Protein AF-A0A661VKR9-F1 (afdb_monomer)

pLDDT: mean 90.71, std 12.77, range [50.44, 98.81]

Mean predicted aligned error: 4.83 Å

Nearest PDB structures (foldseek):
  6qe2-assembly2_B  TM=8.421E-01  e=2.411E-04  Palaeococcus ferrophilus
  6eic-assembly3_B  TM=8.723E-01  e=4.690E-04  Mycobacterium tuberculosis H37Rv
  8tav-assembly1_A  TM=6.499E-01  e=8.312E-05  Staphylococcus aureus USA300-0114
  1r1d-assembly1_B  TM=6.634E-01  e=1.554E-03  Geobacillus stearothermophilus
  1tqh-assembly1_A  TM=6.632E-01  e=5.148E-03  Geobacillus stearothermophilus

Radius of gyration: 14.89 Å; Cα contacts (8 Å, |Δi|>4): 184; chains: 1; bounding box: 28×33×42 Å

Structure (mmCIF, N/CA/C/O backbone):
data_AF-A0A661VKR9-F1
#
_entry.id   AF-A0A661VKR9-F1
#
loop_
_atom_site.group_PDB
_atom_site.id
_atom_site.type_symbol
_atom_site.label_atom_id
_atom_site.label_alt_id
_atom_site.label_comp_id
_atom_site.label_asym_id
_atom_site.label_entity_id
_atom_site.label_seq_id
_atom_site.pdbx_PDB_ins_code
_atom_site.Cartn_x
_atom_site.Cartn_y
_atom_site.Cartn_z
_atom_site.occupancy
_atom_site.B_iso_or_equiv
_atom_site.auth_seq_id
_atom_site.auth_comp_id
_atom_site.auth_asym_id
_atom_site.auth_atom_id
_atom_site.pdbx_PDB_model_num
ATOM 1 N N . LEU A 1 1 ? -6.992 -8.029 16.502 1.00 87.69 1 LEU A N 1
ATOM 2 C CA . LEU A 1 1 ? -6.224 -7.121 15.615 1.00 87.69 1 LEU A CA 1
ATOM 3 C C . LEU A 1 1 ? -7.015 -5.827 15.474 1.00 87.69 1 LEU A C 1
ATOM 5 O O . LEU A 1 1 ? -8.235 -5.915 15.478 1.00 87.69 1 LEU A O 1
ATOM 9 N N . LYS A 1 2 ? -6.351 -4.666 15.421 1.00 95.25 2 LYS A N 1
ATOM 10 C CA . LYS A 1 2 ? -7.008 -3.342 15.382 1.00 95.25 2 LYS A CA 1
ATOM 11 C C . LYS A 1 2 ? -6.912 -2.629 14.026 1.00 95.25 2 LYS A C 1
ATOM 13 O O . LYS A 1 2 ? -7.671 -1.711 13.774 1.00 95.25 2 LYS A O 1
ATOM 18 N N . GLY A 1 3 ? -6.039 -3.094 13.138 1.00 96.88 3 GLY A N 1
ATOM 19 C CA . GLY A 1 3 ? -5.926 -2.606 11.767 1.00 96.88 3 GLY A CA 1
ATOM 20 C C . GLY A 1 3 ? -4.935 -3.447 10.965 1.00 96.88 3 GLY A C 1
ATOM 21 O O . GLY A 1 3 ? -4.245 -4.300 11.533 1.00 96.88 3 GLY A O 1
ATOM 22 N N . LEU A 1 4 ? -4.887 -3.206 9.658 1.00 97.94 4 LEU A N 1
ATOM 23 C CA . LEU A 1 4 ? -3.973 -3.820 8.697 1.00 97.94 4 LEU A CA 1
ATOM 24 C C . LEU A 1 4 ? -3.293 -2.726 7.861 1.00 97.94 4 LEU A C 1
ATOM 26 O O . LEU A 1 4 ? -3.971 -1.868 7.306 1.00 97.94 4 LEU A O 1
ATOM 30 N N . ILE A 1 5 ? -1.969 -2.787 7.727 1.00 98.31 5 ILE A N 1
ATOM 31 C CA . ILE A 1 5 ? -1.220 -2.012 6.730 1.00 98.31 5 ILE A CA 1
ATOM 32 C C . ILE A 1 5 ? -0.646 -3.004 5.722 1.00 98.31 5 ILE A C 1
ATOM 34 O O . ILE A 1 5 ? -0.049 -4.005 6.125 1.00 98.31 5 ILE A O 1
ATOM 38 N N . VAL A 1 6 ? -0.824 -2.735 4.431 1.00 98.25 6 VAL A N 1
ATOM 39 C CA . VAL A 1 6 ? -0.185 -3.482 3.344 1.00 98.25 6 VAL A CA 1
ATOM 40 C C . VAL A 1 6 ? 0.679 -2.517 2.541 1.00 98.25 6 VAL A C 1
ATOM 42 O O . VAL A 1 6 ? 0.160 -1.616 1.887 1.00 98.25 6 VAL A O 1
ATOM 45 N N . GLU A 1 7 ? 1.994 -2.708 2.593 1.00 98.06 7 GLU A N 1
ATOM 46 C CA . GLU A 1 7 ? 2.956 -1.965 1.779 1.00 98.06 7 GLU A CA 1
ATOM 47 C C . GLU A 1 7 ? 3.287 -2.751 0.515 1.00 98.06 7 GLU A C 1
ATOM 49 O O . GLU A 1 7 ? 3.567 -3.949 0.601 1.00 98.06 7 GLU A O 1
ATOM 54 N N . SER A 1 8 ? 3.247 -2.075 -0.635 1.00 96.69 8 SER A N 1
ATOM 55 C CA . SER A 1 8 ? 3.662 -2.592 -1.941 1.00 96.69 8 SER A CA 1
ATOM 56 C C . SER A 1 8 ? 3.146 -4.014 -2.196 1.00 96.69 8 SER A C 1
ATOM 58 O O . SER A 1 8 ? 3.876 -4.918 -2.598 1.00 96.69 8 SER A O 1
ATOM 60 N N . GLY A 1 9 ? 1.872 -4.248 -1.870 1.00 95.38 9 GLY A N 1
ATOM 61 C CA . GLY A 1 9 ? 1.261 -5.574 -1.888 1.00 95.38 9 GLY A CA 1
ATOM 62 C C . GLY A 1 9 ? 0.829 -6.003 -3.287 1.00 95.38 9 GLY A C 1
ATOM 63 O O . GLY A 1 9 ? 0.416 -5.188 -4.105 1.00 95.38 9 GLY A O 1
ATOM 64 N N . SER A 1 10 ? 0.851 -7.312 -3.552 1.00 94.19 10 SER A N 1
ATOM 65 C CA . SER A 1 10 ? 0.268 -7.869 -4.778 1.00 94.19 10 SER A CA 1
ATOM 66 C C . SER A 1 10 ? -1.204 -8.222 -4.569 1.00 94.19 10 SER A C 1
ATOM 68 O O . SER A 1 10 ? -1.523 -8.989 -3.660 1.00 94.19 10 SER A O 1
ATOM 70 N N . ALA A 1 11 ? -2.082 -7.726 -5.440 1.00 94.06 11 ALA A N 1
ATOM 71 C CA . ALA A 1 11 ? -3.469 -8.169 -5.595 1.00 94.06 11 ALA A CA 1
ATOM 72 C C . ALA A 1 11 ? -3.553 -9.523 -6.314 1.00 94.06 11 ALA A C 1
ATOM 74 O O . ALA A 1 11 ? -4.323 -10.405 -5.919 1.00 94.06 11 ALA A O 1
ATOM 75 N N . ASN A 1 12 ? -2.727 -9.691 -7.346 1.00 90.88 12 ASN A N 1
ATOM 76 C CA . ASN A 1 12 ? -2.676 -10.839 -8.234 1.00 90.88 12 ASN A CA 1
ATOM 77 C C . ASN A 1 12 ? -1.357 -11.600 -8.037 1.00 90.88 12 ASN A C 1
ATOM 79 O O . ASN A 1 12 ? -0.456 -11.551 -8.874 1.00 90.88 12 ASN A O 1
ATOM 83 N N . ASN A 1 13 ? -1.248 -12.355 -6.940 1.00 85.75 13 ASN A N 1
ATOM 84 C CA . ASN A 1 13 ? -0.009 -13.005 -6.472 1.00 85.75 13 ASN A CA 1
ATOM 85 C C . ASN A 1 13 ? 0.610 -14.071 -7.405 1.00 85.75 13 ASN A C 1
ATOM 87 O O . ASN A 1 13 ? 1.614 -14.686 -7.055 1.00 85.75 13 ASN A O 1
ATOM 91 N N . PHE A 1 14 ? 0.058 -14.277 -8.598 1.00 79.62 14 PHE A N 1
ATOM 92 C CA . PHE A 1 14 ? 0.622 -15.132 -9.645 1.00 79.62 14 PHE A CA 1
ATOM 93 C C . PHE A 1 14 ? 0.856 -14.393 -10.974 1.00 79.62 14 PHE A C 1
ATOM 95 O O . PHE A 1 14 ? 1.313 -15.004 -11.939 1.00 79.62 14 PHE A O 1
ATOM 102 N N . ARG A 1 15 ? 0.605 -13.076 -11.044 1.00 74.12 15 ARG A N 1
ATOM 103 C CA . ARG A 1 15 ? 0.725 -12.257 -12.264 1.00 74.12 15 ARG A CA 1
ATOM 104 C C . ARG A 1 15 ? 2.072 -12.426 -12.965 1.00 74.12 15 ARG A C 1
ATOM 106 O O . ARG A 1 15 ? 2.115 -12.600 -14.180 1.00 74.12 15 ARG A O 1
ATOM 113 N N . ARG A 1 16 ? 3.169 -12.425 -12.196 1.00 74.50 16 ARG A N 1
ATOM 114 C CA . ARG A 1 16 ? 4.526 -12.662 -12.719 1.00 74.50 16 ARG A CA 1
ATOM 115 C C . ARG A 1 16 ? 4.716 -14.095 -13.217 1.00 74.50 16 ARG A C 1
ATOM 117 O O . ARG A 1 16 ? 5.317 -14.293 -14.259 1.00 74.50 16 ARG A O 1
ATOM 124 N N . LEU A 1 17 ? 4.198 -15.100 -12.513 1.00 75.19 17 LEU A N 1
ATOM 125 C CA . LEU A 1 17 ? 4.310 -16.494 -12.953 1.00 75.19 17 LEU A CA 1
ATOM 126 C C . LEU A 1 17 ? 3.569 -16.715 -14.282 1.00 75.19 17 LEU A C 1
ATOM 128 O O . LEU A 1 17 ? 4.101 -17.337 -15.200 1.00 75.19 17 LEU A O 1
ATOM 132 N N . TRP A 1 18 ? 2.366 -16.160 -14.419 1.00 70.31 18 TRP A N 1
ATOM 133 C CA . TRP A 1 18 ? 1.557 -16.313 -15.628 1.00 70.31 18 TRP A CA 1
ATOM 134 C C . TRP A 1 18 ? 2.115 -15.567 -16.837 1.00 70.31 18 TRP A C 1
ATOM 136 O O . TRP A 1 18 ? 1.973 -16.059 -17.958 1.00 70.31 18 TRP A O 1
ATOM 146 N N . SER A 1 19 ? 2.800 -14.435 -16.639 1.00 70.00 19 SER A N 1
ATOM 147 C CA . SER A 1 19 ? 3.481 -13.757 -17.748 1.00 70.00 19 SER A CA 1
ATOM 148 C C . SER A 1 19 ? 4.608 -14.611 -18.343 1.00 70.00 19 SER A C 1
ATOM 150 O O . SER A 1 19 ? 4.798 -14.587 -19.560 1.00 70.00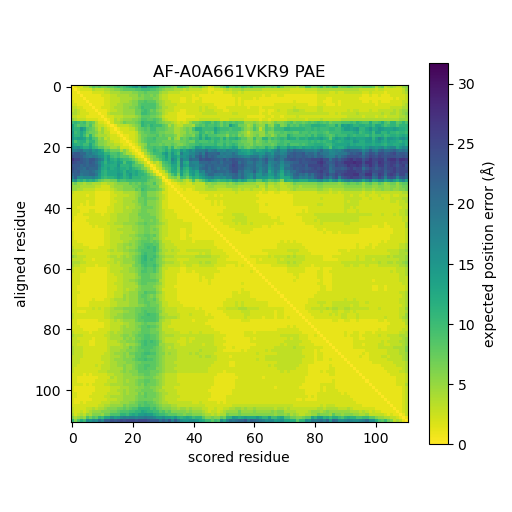 19 SER A O 1
ATOM 152 N N . TYR A 1 20 ? 5.288 -15.427 -17.527 1.00 72.31 20 TYR A N 1
ATOM 153 C CA . TYR A 1 20 ? 6.288 -16.390 -18.001 1.00 72.31 20 TYR A CA 1
ATOM 154 C C . TYR A 1 20 ? 5.668 -17.633 -18.644 1.00 72.31 20 TYR A C 1
ATOM 156 O O . TYR A 1 20 ? 6.131 -18.073 -19.695 1.00 72.31 20 TYR A O 1
ATOM 164 N N . LEU A 1 21 ? 4.623 -18.202 -18.036 1.00 72.88 21 LEU A N 1
ATOM 165 C CA . LEU A 1 21 ? 4.054 -19.479 -18.480 1.00 72.88 21 LEU A CA 1
ATOM 166 C C . LEU A 1 21 ? 3.164 -19.370 -19.728 1.00 72.88 21 LEU A C 1
ATOM 168 O O . LEU A 1 21 ? 2.884 -20.396 -20.343 1.00 72.88 21 LEU A O 1
ATOM 172 N N . LYS A 1 22 ? 2.718 -18.161 -20.108 1.00 68.56 22 LYS A N 1
ATOM 173 C CA . LYS A 1 22 ? 1.770 -17.920 -21.219 1.00 68.56 22 LYS A CA 1
ATOM 174 C C . LYS A 1 22 ? 0.627 -18.956 -21.258 1.00 68.56 22 LYS A C 1
ATOM 176 O O . LYS A 1 22 ? 0.414 -19.581 -22.302 1.00 68.56 22 LYS A O 1
ATOM 181 N N . PRO A 1 23 ? -0.085 -19.189 -20.141 1.00 63.69 23 PRO A N 1
ATOM 182 C CA . PRO A 1 23 ? -1.143 -20.185 -20.120 1.00 63.69 23 PRO A CA 1
ATOM 183 C C . PRO A 1 23 ? -2.204 -19.852 -21.176 1.00 63.69 23 PRO A C 1
ATOM 185 O O . PRO A 1 23 ? -2.510 -18.682 -21.419 1.00 63.69 23 PRO A O 1
ATOM 188 N N . ARG A 1 24 ? -2.728 -20.893 -21.835 1.00 58.91 24 ARG A N 1
ATOM 189 C CA . ARG A 1 24 ? -3.658 -20.768 -22.972 1.00 58.91 24 ARG A CA 1
ATOM 190 C C . ARG A 1 24 ? -4.976 -20.077 -22.607 1.00 58.91 24 ARG A C 1
ATOM 192 O O . ARG A 1 24 ? -5.625 -19.538 -23.496 1.00 58.91 24 ARG A O 1
ATOM 199 N N . GLU A 1 25 ? -5.325 -20.032 -21.327 1.00 55.59 25 GLU A N 1
ATOM 200 C CA . GLU A 1 25 ? -6.576 -19.475 -20.816 1.00 55.59 25 GLU A CA 1
ATOM 201 C C . GLU A 1 25 ? -6.248 -18.320 -19.862 1.00 55.59 25 GLU A C 1
ATOM 203 O O . GLU A 1 25 ? -5.917 -18.518 -18.697 1.00 55.59 25 GLU A O 1
ATOM 208 N N . ARG A 1 26 ? -6.257 -17.081 -20.375 1.00 54.75 26 ARG A N 1
ATOM 209 C CA . ARG A 1 26 ? -6.003 -15.874 -19.560 1.00 54.75 26 ARG A CA 1
ATOM 210 C C . ARG A 1 26 ? -7.150 -15.551 -18.594 1.00 54.75 26 ARG A C 1
ATOM 212 O O . ARG A 1 26 ? -6.913 -14.864 -17.605 1.00 54.75 26 ARG A O 1
ATOM 219 N N . GLU A 1 27 ? -8.369 -16.005 -18.881 1.00 52.28 27 GLU A N 1
ATOM 220 C CA . GLU A 1 27 ? -9.580 -15.615 -18.143 1.00 52.28 27 GLU A CA 1
ATOM 221 C C . GLU A 1 27 ? -9.670 -16.237 -16.742 1.00 52.28 27 GLU A C 1
ATOM 223 O O . GLU A 1 27 ? -10.033 -15.533 -15.802 1.00 52.28 27 GLU A O 1
ATOM 228 N N . GLU A 1 28 ? -9.232 -17.486 -16.543 1.00 50.44 28 GLU A N 1
ATOM 229 C CA . GLU A 1 28 ? -9.220 -18.114 -15.205 1.00 50.44 28 GLU A CA 1
ATOM 230 C C . GLU A 1 28 ? -8.261 -17.416 -14.225 1.00 50.44 28 GLU A C 1
ATOM 232 O O . GLU A 1 28 ? -8.441 -17.451 -13.007 1.00 50.44 28 GLU A O 1
ATOM 237 N N . PHE A 1 29 ? -7.263 -16.719 -14.764 1.00 53.44 29 PHE A N 1
ATOM 238 C CA . PHE A 1 29 ? -6.221 -16.031 -14.009 1.00 53.44 29 PHE A CA 1
ATOM 239 C C . PHE A 1 29 ? -6.505 -14.547 -13.761 1.00 53.44 2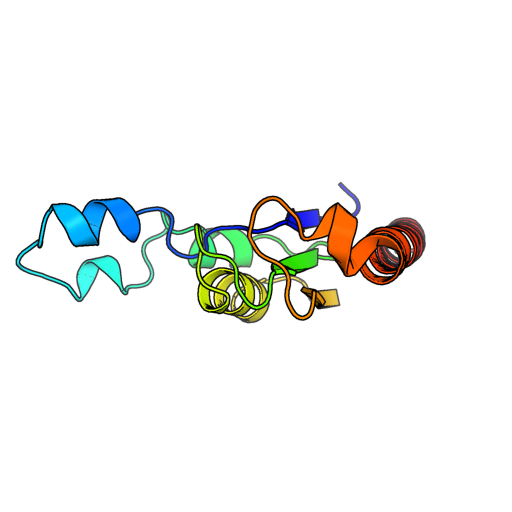9 PHE A C 1
ATOM 241 O O . PHE A 1 29 ? -5.884 -13.931 -12.896 1.00 53.44 29 PHE A O 1
ATOM 248 N N . LEU A 1 30 ? -7.485 -13.985 -14.469 1.00 56.19 30 LEU A N 1
ATOM 249 C CA . LEU A 1 30 ? -8.040 -12.655 -14.211 1.00 56.19 30 LEU A CA 1
ATOM 250 C C . LEU A 1 30 ? -9.281 -12.703 -13.301 1.00 56.19 30 LEU A C 1
ATOM 252 O O . LEU A 1 30 ? -9.753 -11.652 -12.865 1.00 56.19 30 LEU A O 1
ATOM 256 N N . GLY A 1 31 ? -9.775 -13.906 -12.996 1.00 67.50 31 GLY A N 1
ATOM 257 C CA . GLY A 1 31 ? -11.020 -14.149 -12.274 1.00 67.50 31 GLY A CA 1
ATOM 258 C C . GLY A 1 31 ? -10.987 -13.931 -10.757 1.00 67.50 31 GLY A C 1
ATOM 259 O O . GLY A 1 31 ? -10.053 -13.388 -10.172 1.00 67.50 31 GLY A O 1
ATOM 260 N N . GLU A 1 32 ? -12.055 -14.403 -10.119 1.00 76.81 32 GLU A N 1
ATOM 261 C CA . GLU A 1 32 ? -12.375 -14.291 -8.689 1.00 76.81 32 GLU A CA 1
ATOM 262 C C . GLU A 1 32 ? -11.820 -15.462 -7.855 1.00 76.81 32 GLU A C 1
ATOM 264 O O . GLU A 1 32 ? -12.431 -15.910 -6.883 1.00 76.81 32 GLU A O 1
ATOM 269 N N . SER A 1 33 ? -10.661 -16.006 -8.244 1.00 85.06 33 SER A N 1
ATOM 270 C CA . SER A 1 33 ? -10.089 -17.163 -7.548 1.00 85.06 33 SER A CA 1
ATOM 271 C C . SER A 1 33 ? -9.794 -16.833 -6.076 1.00 85.06 33 SER A C 1
ATOM 273 O O . SER A 1 33 ? -9.092 -15.855 -5.801 1.00 85.06 33 SER A O 1
ATOM 275 N N . PRO A 1 34 ? -10.221 -17.673 -5.112 1.00 85.69 34 PRO A N 1
ATOM 276 C CA . PRO A 1 34 ? -9.978 -17.448 -3.685 1.00 85.69 34 PRO A CA 1
ATOM 277 C C . PRO A 1 34 ? -8.490 -17.493 -3.302 1.00 85.69 34 PRO A C 1
ATOM 279 O O . PRO A 1 34 ? -8.124 -17.119 -2.190 1.00 85.69 34 PRO A O 1
ATOM 282 N N . LEU A 1 35 ? -7.610 -17.933 -4.209 1.00 86.88 35 LEU A N 1
ATOM 283 C CA . LEU A 1 35 ? -6.163 -17.886 -4.001 1.00 86.88 35 LEU A CA 1
ATOM 284 C C . LEU A 1 35 ? -5.584 -16.476 -4.175 1.00 86.88 35 LEU A C 1
ATOM 286 O O . LEU A 1 35 ? -4.497 -16.207 -3.654 1.00 86.88 35 LEU A O 1
ATOM 290 N N . LEU A 1 36 ? -6.292 -15.590 -4.883 1.00 91.62 36 LEU A N 1
ATOM 291 C CA . LEU A 1 36 ? -5.853 -14.225 -5.149 1.00 91.62 36 LEU A CA 1
ATOM 292 C C . LEU A 1 36 ? -5.994 -13.347 -3.909 1.00 91.62 36 LEU A C 1
ATOM 294 O O . LEU A 1 36 ? -7.013 -13.361 -3.214 1.00 91.62 36 LEU A O 1
ATOM 298 N N . ASN A 1 37 ? -4.980 -12.531 -3.643 1.00 95.62 37 ASN A N 1
ATOM 299 C CA . ASN A 1 37 ? -4.998 -11.587 -2.529 1.00 95.62 37 ASN A CA 1
ATOM 300 C C . ASN A 1 37 ? -6.150 -10.579 -2.640 1.00 95.62 37 ASN A C 1
ATOM 302 O O . ASN A 1 37 ? -6.781 -10.304 -1.621 1.00 95.62 37 ASN A O 1
ATOM 306 N N . LYS A 1 38 ? -6.501 -10.120 -3.852 1.00 95.19 38 LYS A N 1
ATOM 307 C CA . LYS A 1 38 ? -7.676 -9.254 -4.072 1.00 95.19 38 LYS A CA 1
ATOM 308 C C . LYS A 1 38 ? -9.000 -9.899 -3.651 1.00 95.19 38 LYS A C 1
ATOM 310 O O . LYS A 1 38 ? -9.921 -9.199 -3.261 1.00 95.19 38 LYS A O 1
ATOM 315 N N . VAL A 1 39 ? -9.098 -11.227 -3.671 1.00 95.94 39 VAL A N 1
ATOM 316 C CA . VAL A 1 39 ? -10.296 -11.939 -3.204 1.00 95.94 39 VAL A CA 1
ATOM 317 C C . VAL A 1 39 ? -10.236 -12.141 -1.694 1.00 95.94 39 VAL A C 1
ATOM 319 O O . VAL A 1 39 ? -11.202 -11.852 -0.994 1.00 95.94 39 VAL A O 1
ATOM 322 N N . LYS A 1 40 ? -9.081 -12.562 -1.165 1.00 96.31 40 LYS A N 1
ATOM 323 C CA . LYS A 1 40 ? -8.888 -12.784 0.279 1.00 96.31 40 LYS A CA 1
ATOM 324 C C . LYS A 1 40 ? -9.084 -11.513 1.106 1.00 96.31 40 LYS A C 1
ATOM 326 O O . LYS A 1 40 ? -9.673 -11.579 2.183 1.00 96.31 40 LYS A O 1
ATOM 331 N N . ILE A 1 41 ? -8.624 -10.361 0.613 1.00 97.81 41 ILE A N 1
ATOM 332 C CA . ILE A 1 41 ? -8.707 -9.091 1.349 1.00 97.81 41 ILE A CA 1
ATOM 333 C C . ILE A 1 41 ? -10.155 -8.618 1.571 1.00 97.81 41 ILE A C 1
ATOM 335 O O . ILE A 1 41 ? -10.413 -7.882 2.518 1.00 97.81 41 ILE A O 1
ATOM 339 N N . ARG A 1 42 ? -11.130 -9.112 0.793 1.00 97.69 42 ARG A N 1
ATOM 340 C CA . ARG A 1 42 ? -12.566 -8.843 1.010 1.00 97.69 42 ARG A CA 1
ATOM 341 C C . ARG A 1 42 ? -13.077 -9.345 2.356 1.00 97.69 42 ARG A C 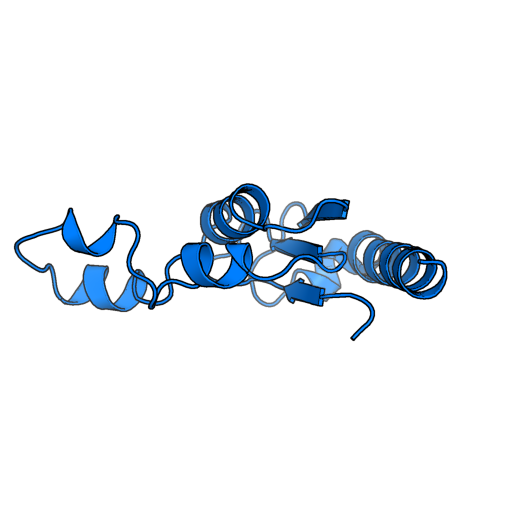1
ATOM 343 O O . ARG A 1 42 ? -14.035 -8.802 2.884 1.00 97.69 42 ARG A O 1
ATOM 350 N N . ALA A 1 43 ? -12.448 -10.377 2.921 1.00 97.75 43 ALA A N 1
ATOM 351 C CA . ALA A 1 43 ? -12.814 -10.899 4.235 1.00 97.75 43 ALA A CA 1
ATOM 352 C C . ALA A 1 43 ? -12.256 -10.049 5.395 1.00 97.75 43 ALA A C 1
ATOM 354 O O . ALA A 1 43 ? -12.626 -10.259 6.554 1.00 97.75 43 ALA A O 1
ATOM 355 N N . ILE A 1 44 ? -11.361 -9.098 5.107 1.00 97.62 44 ILE A N 1
ATOM 356 C CA . ILE A 1 44 ? -10.737 -8.234 6.106 1.00 97.62 44 ILE A CA 1
ATOM 357 C C . ILE A 1 44 ? -11.598 -6.985 6.288 1.00 97.62 44 ILE A C 1
ATOM 359 O O . ILE A 1 44 ? -11.610 -6.103 5.439 1.00 97.62 44 ILE A O 1
ATOM 363 N N . HIS A 1 45 ? -12.307 -6.921 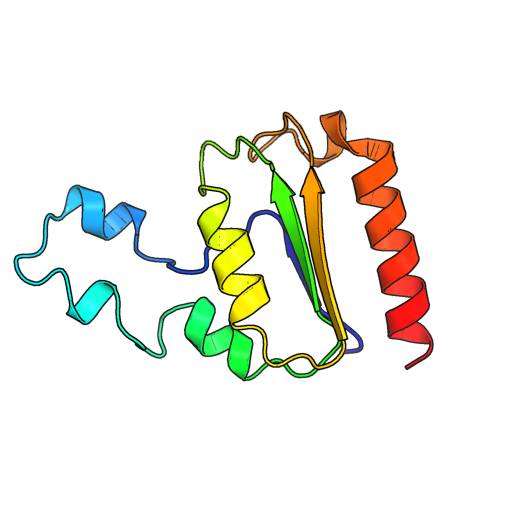7.417 1.00 97.44 45 HIS A N 1
ATOM 364 C CA . HIS A 1 45 ? -13.238 -5.831 7.735 1.00 97.44 45 HIS A CA 1
ATOM 365 C C . HIS A 1 45 ? -12.680 -4.815 8.748 1.00 97.44 45 HIS A C 1
ATOM 367 O O . HIS A 1 45 ? -13.331 -3.816 9.042 1.00 97.44 45 HIS A O 1
ATOM 373 N N . ILE A 1 46 ? -11.489 -5.067 9.303 1.00 97.06 46 ILE A N 1
ATOM 374 C CA . ILE A 1 46 ? -10.793 -4.114 10.185 1.00 97.06 46 ILE A CA 1
ATOM 375 C C . ILE A 1 46 ? -10.208 -2.954 9.362 1.00 97.06 46 ILE A C 1
ATOM 377 O O . ILE A 1 46 ? -9.916 -3.170 8.181 1.00 97.06 46 ILE A O 1
ATOM 381 N N . PRO A 1 47 ? -9.977 -1.764 9.958 1.00 97.94 47 PRO A N 1
ATOM 382 C CA . PRO A 1 47 ? -9.366 -0.636 9.260 1.00 97.94 47 PRO A CA 1
ATOM 383 C C . PRO A 1 47 ? -8.131 -1.059 8.465 1.00 97.94 47 PRO A C 1
ATOM 385 O O . PRO A 1 47 ? -7.283 -1.791 8.986 1.00 97.94 47 PRO A O 1
ATOM 388 N N . THR A 1 48 ? -8.051 -0.655 7.197 1.00 98.44 48 THR A N 1
ATOM 389 C CA . THR A 1 48 ? -7.013 -1.138 6.274 1.00 98.44 48 THR A CA 1
ATOM 390 C C . THR A 1 48 ? -6.372 0.007 5.498 1.00 98.44 48 THR A C 1
ATOM 392 O O . THR A 1 48 ? -7.054 0.733 4.785 1.00 98.44 48 THR A O 1
ATOM 395 N N . CYS A 1 49 ? -5.052 0.140 5.577 1.00 98.56 49 CYS A N 1
ATOM 396 C CA . CYS A 1 49 ? -4.286 1.099 4.787 1.00 98.56 49 CYS A CA 1
ATOM 397 C C . CYS A 1 49 ? -3.401 0.365 3.776 1.00 98.56 49 CYS A C 1
ATOM 399 O O . CYS A 1 49 ? -2.669 -0.557 4.134 1.00 98.56 49 CYS A O 1
ATOM 401 N N . ILE A 1 50 ? -3.467 0.780 2.515 1.00 98.81 50 ILE A N 1
ATOM 402 C CA . ILE A 1 50 ? -2.564 0.340 1.455 1.00 98.81 50 ILE A CA 1
ATOM 403 C C . ILE A 1 50 ? -1.563 1.468 1.190 1.00 98.81 50 ILE A C 1
ATOM 405 O O . ILE A 1 50 ? -1.967 2.619 1.030 1.00 98.81 50 ILE A O 1
ATOM 409 N N . ILE A 1 51 ? -0.270 1.159 1.137 1.00 98.75 51 ILE A N 1
ATOM 410 C CA . ILE A 1 51 ? 0.791 2.112 0.787 1.00 98.75 51 ILE A CA 1
ATOM 411 C C . ILE A 1 51 ? 1.531 1.561 -0.430 1.00 98.75 51 ILE A C 1
ATOM 413 O O . ILE A 1 51 ? 1.949 0.408 -0.404 1.00 98.75 51 ILE A O 1
ATOM 417 N N . HIS A 1 52 ? 1.689 2.352 -1.492 1.00 98.75 52 HIS A N 1
ATOM 418 C CA . HIS A 1 52 ? 2.295 1.885 -2.746 1.00 98.75 52 HIS A CA 1
ATOM 419 C C . HIS A 1 52 ? 3.159 2.968 -3.400 1.00 98.75 52 HIS A C 1
ATOM 421 O O . HIS A 1 52 ? 2.846 4.155 -3.302 1.00 98.75 52 HIS A O 1
ATOM 427 N N . GLY A 1 53 ? 4.239 2.578 -4.077 1.00 98.62 53 GLY A N 1
ATOM 428 C CA . GLY A 1 53 ? 5.045 3.497 -4.889 1.00 98.62 53 GLY A CA 1
ATOM 429 C C . GLY A 1 53 ? 4.392 3.785 -6.245 1.00 98.62 53 GLY A C 1
ATOM 430 O O . GLY A 1 53 ? 3.916 2.868 -6.908 1.00 98.62 53 GLY A O 1
ATOM 431 N N . GLU A 1 54 ? 4.372 5.044 -6.686 1.00 98.50 54 GLU A N 1
ATOM 432 C CA . GLU A 1 54 ? 3.818 5.429 -7.998 1.00 98.50 54 GLU A CA 1
ATOM 433 C C . GLU A 1 54 ? 4.499 4.703 -9.173 1.00 98.50 54 GLU A C 1
ATOM 435 O O . GLU A 1 54 ? 3.842 4.315 -10.138 1.00 98.50 54 GLU A O 1
ATOM 440 N N . TYR A 1 55 ? 5.812 4.493 -9.074 1.00 97.94 55 TYR A N 1
ATOM 441 C CA . TYR A 1 55 ? 6.656 3.867 -10.092 1.00 97.94 55 TYR A CA 1
ATOM 442 C C . TYR A 1 55 ? 7.212 2.518 -9.628 1.00 97.94 55 TYR A C 1
ATOM 444 O O . TYR A 1 55 ? 8.329 2.160 -9.997 1.00 97.94 55 TYR A O 1
ATOM 452 N N . ASP A 1 56 ? 6.456 1.782 -8.807 1.00 97.81 56 ASP A N 1
ATOM 453 C CA . ASP A 1 56 ? 6.846 0.451 -8.342 1.00 97.81 56 ASP A CA 1
ATOM 454 C C . ASP A 1 56 ? 7.119 -0.493 -9.529 1.00 97.81 56 ASP A C 1
ATOM 456 O O . ASP A 1 56 ? 6.234 -0.923 -10.273 1.00 97.81 56 ASP A O 1
ATOM 460 N N . GLU A 1 57 ? 8.403 -0.793 -9.710 1.00 94.69 57 GLU A N 1
ATOM 461 C CA . GLU A 1 57 ? 8.953 -1.590 -10.795 1.00 94.69 57 GLU A CA 1
ATOM 462 C C . GLU A 1 57 ? 8.794 -3.101 -10.563 1.00 94.69 57 GLU A C 1
ATOM 464 O O . GLU A 1 57 ? 8.951 -3.913 -11.487 1.00 94.69 57 GLU A O 1
ATOM 469 N N . LEU A 1 58 ? 8.492 -3.506 -9.325 1.00 93.00 58 LEU A N 1
ATOM 470 C CA . LEU A 1 58 ? 8.319 -4.904 -8.954 1.00 93.00 58 LEU A CA 1
ATOM 471 C C . LEU A 1 58 ? 6.848 -5.322 -9.008 1.00 93.00 58 LEU A C 1
ATOM 473 O O . LEU A 1 58 ? 6.517 -6.377 -9.569 1.00 93.00 58 LEU A O 1
ATOM 477 N N . LEU A 1 59 ? 5.970 -4.484 -8.479 1.00 92.50 59 LEU A N 1
ATOM 478 C CA . LEU A 1 59 ? 4.531 -4.664 -8.433 1.00 92.50 59 LEU A CA 1
ATOM 479 C C . LEU A 1 59 ? 3.871 -3.365 -8.899 1.00 92.50 59 LEU A C 1
ATOM 481 O O . LEU A 1 59 ? 3.813 -2.419 -8.122 1.00 92.50 59 LEU A O 1
ATOM 485 N N . PRO A 1 60 ? 3.355 -3.317 -10.142 1.00 93.69 60 PRO A N 1
ATOM 486 C CA . PRO A 1 60 ? 2.739 -2.112 -10.687 1.00 93.69 60 PRO A CA 1
ATOM 487 C C . PRO A 1 60 ? 1.689 -1.518 -9.743 1.00 93.69 60 PRO A C 1
ATOM 489 O O . PRO A 1 60 ? 1.005 -2.263 -9.035 1.00 93.69 60 PRO A O 1
ATOM 492 N N . LEU A 1 61 ? 1.535 -0.193 -9.766 1.00 96.75 61 LEU A N 1
ATOM 493 C CA . LEU A 1 61 ? 0.611 0.558 -8.909 1.00 96.75 61 LEU A CA 1
ATOM 494 C C . LEU A 1 61 ? -0.819 -0.012 -8.903 1.00 96.75 61 LEU A C 1
ATOM 496 O O . LEU A 1 61 ? -1.507 0.028 -7.880 1.00 96.75 61 LEU A O 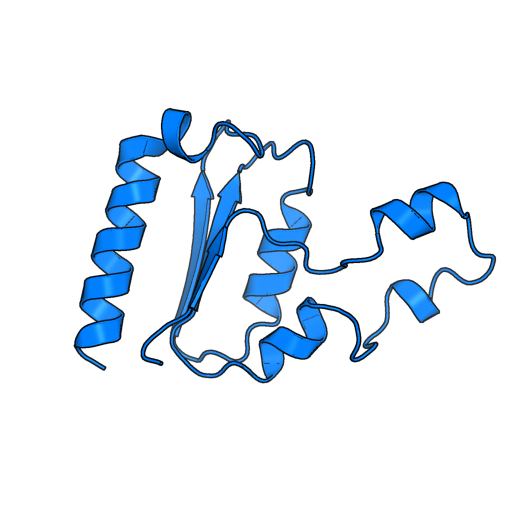1
ATOM 500 N N . GLU A 1 62 ? -1.260 -0.592 -10.023 1.00 95.69 62 GLU A N 1
ATOM 501 C CA . GLU A 1 62 ? -2.576 -1.216 -10.152 1.00 95.69 62 GLU A CA 1
ATOM 502 C C . GLU A 1 62 ? -2.801 -2.337 -9.128 1.00 95.69 62 GLU A C 1
ATOM 504 O O . GLU A 1 62 ? -3.933 -2.553 -8.708 1.00 95.69 62 GLU A O 1
ATOM 509 N N . GLU A 1 63 ? -1.749 -3.025 -8.677 1.00 95.81 63 GLU A N 1
ATOM 510 C CA . GLU A 1 63 ? -1.860 -4.061 -7.647 1.00 95.81 63 GLU A CA 1
ATOM 511 C C . GLU A 1 63 ? -2.326 -3.472 -6.305 1.00 95.81 63 GLU A C 1
ATOM 513 O O . GLU A 1 63 ? -3.245 -4.007 -5.680 1.00 95.81 63 GLU A O 1
ATOM 518 N N . GLY A 1 64 ? -1.758 -2.336 -5.889 1.00 97.75 64 GLY A N 1
ATOM 519 C CA . GLY A 1 64 ? -2.188 -1.620 -4.687 1.00 97.75 64 GLY A CA 1
ATOM 520 C C . GLY A 1 64 ? -3.602 -1.048 -4.828 1.00 97.75 64 GLY A C 1
ATOM 521 O O . GLY A 1 64 ? -4.417 -1.154 -3.906 1.00 97.75 64 GLY A O 1
ATOM 522 N N . MET A 1 65 ? -3.936 -0.512 -6.007 1.00 98.25 65 MET A N 1
ATOM 523 C CA . MET A 1 65 ? -5.288 -0.025 -6.303 1.00 98.25 65 MET A CA 1
ATOM 524 C C . MET A 1 65 ? -6.330 -1.149 -6.257 1.00 98.25 65 MET A C 1
ATOM 526 O O . MET A 1 65 ? -7.397 -0.966 -5.669 1.00 98.25 65 MET A O 1
ATOM 530 N N . GLU A 1 66 ? -6.028 -2.322 -6.818 1.00 97.12 66 GLU A N 1
ATOM 531 C CA . GLU A 1 66 ? -6.914 -3.487 -6.772 1.00 97.12 66 GLU A CA 1
ATOM 532 C C . GLU A 1 66 ? -7.123 -3.982 -5.336 1.00 97.12 66 GLU A C 1
ATOM 534 O O . GLU A 1 66 ? -8.257 -4.298 -4.964 1.00 97.12 66 GLU A O 1
ATOM 539 N N . LEU A 1 67 ? -6.073 -4.017 -4.505 1.00 98.25 67 LEU A N 1
ATOM 540 C CA . LEU A 1 67 ? -6.205 -4.348 -3.081 1.00 98.25 67 LEU A CA 1
ATOM 541 C C . LEU A 1 67 ? -7.126 -3.359 -2.356 1.00 98.25 67 LEU A C 1
ATOM 543 O O . LEU A 1 67 ? -8.026 -3.781 -1.630 1.00 98.25 67 LEU A O 1
ATOM 547 N N . TYR A 1 68 ? -6.946 -2.054 -2.579 1.00 98.62 68 TYR A N 1
ATOM 548 C CA . TYR A 1 68 ? -7.789 -1.017 -1.983 1.00 98.62 68 TYR A CA 1
ATOM 549 C C . TYR A 1 68 ? -9.259 -1.154 -2.408 1.00 98.62 68 TYR A C 1
ATOM 551 O O . TYR A 1 68 ? -10.165 -1.176 -1.567 1.00 98.62 68 TYR A O 1
ATOM 559 N N . GLN A 1 69 ? -9.508 -1.302 -3.710 1.00 98.06 69 GLN A N 1
ATOM 560 C CA . GLN A 1 69 ? -10.858 -1.440 -4.259 1.00 98.06 69 GLN A CA 1
ATOM 561 C C . GLN A 1 69 ? -11.572 -2.669 -3.693 1.00 98.06 69 GLN A C 1
ATOM 563 O O . GLN A 1 69 ? -12.731 -2.568 -3.293 1.00 98.06 69 GLN A O 1
ATOM 568 N N . ASN A 1 70 ? -10.863 -3.795 -3.581 1.00 97.81 70 ASN A N 1
ATOM 569 C CA . ASN A 1 70 ? -11.429 -5.048 -3.093 1.00 97.81 70 ASN A CA 1
ATOM 570 C C . ASN A 1 70 ? -11.424 -5.203 -1.567 1.00 97.81 70 ASN A C 1
ATOM 572 O O . ASN A 1 70 ? -12.020 -6.148 -1.062 1.00 97.81 70 ASN A O 1
ATOM 576 N N . SER A 1 71 ? -10.768 -4.325 -0.810 1.00 98.31 71 SER A N 1
ATOM 577 C CA . SER A 1 71 ? -10.789 -4.418 0.651 1.00 98.31 71 SER A CA 1
ATOM 578 C C . SER A 1 71 ? -12.220 -4.326 1.192 1.00 98.31 71 SER A C 1
ATOM 580 O O . SER A 1 71 ? -12.971 -3.418 0.813 1.00 98.31 71 SER A O 1
ATOM 582 N N . GLY A 1 72 ? -12.570 -5.264 2.081 1.00 98.06 72 GLY A N 1
ATOM 583 C CA . GLY A 1 72 ? -13.858 -5.320 2.784 1.00 98.06 72 GLY A CA 1
ATOM 584 C C . GLY A 1 72 ? -13.948 -4.379 3.987 1.00 98.06 72 GLY A C 1
ATOM 585 O O . GLY A 1 72 ? -14.983 -4.315 4.649 1.00 98.06 72 GLY A O 1
ATOM 586 N N . ALA A 1 73 ? -12.875 -3.647 4.286 1.00 97.88 73 ALA A N 1
ATOM 587 C CA . ALA A 1 73 ? -12.845 -2.676 5.363 1.00 97.88 73 ALA A CA 1
ATOM 588 C C . ALA A 1 73 ? -13.755 -1.482 5.046 1.00 97.88 73 ALA A C 1
ATOM 590 O O . ALA A 1 73 ? -13.692 -0.912 3.954 1.00 97.88 73 ALA A O 1
ATOM 591 N N . ALA A 1 74 ? -14.576 -1.089 6.023 1.00 96.00 74 ALA A N 1
ATOM 592 C CA . ALA A 1 74 ? -15.383 0.126 5.930 1.00 96.00 74 ALA A CA 1
ATOM 593 C C . ALA A 1 74 ? -14.497 1.382 5.966 1.00 96.00 74 ALA A C 1
ATOM 595 O O . ALA A 1 74 ? -14.701 2.316 5.195 1.00 96.00 74 ALA A O 1
ATOM 596 N N . GLU A 1 75 ? -13.482 1.366 6.830 1.00 96.38 75 GLU A N 1
ATOM 597 C CA . GLU A 1 75 ? -12.444 2.389 6.906 1.00 96.38 75 GLU A CA 1
ATOM 598 C C . GLU A 1 75 ? -11.213 1.900 6.145 1.00 96.38 75 GLU A C 1
ATOM 600 O O . GLU A 1 75 ? -10.521 0.969 6.577 1.00 96.38 75 GLU A O 1
ATOM 605 N N . LYS A 1 76 ? -10.957 2.500 4.982 1.00 97.12 76 LYS A N 1
ATOM 606 C CA . LYS A 1 76 ? -9.804 2.147 4.161 1.00 97.12 76 LYS A CA 1
ATOM 607 C C . LYS A 1 76 ? -9.163 3.339 3.478 1.00 97.12 76 LYS A C 1
ATOM 609 O O . LYS A 1 76 ? -9.858 4.190 2.929 1.00 97.12 76 LYS A O 1
ATOM 614 N N . ASP A 1 77 ? -7.837 3.289 3.418 1.00 97.38 77 ASP A N 1
ATOM 615 C CA . ASP A 1 77 ? -6.979 4.307 2.817 1.00 97.38 77 ASP A CA 1
ATOM 616 C C . ASP A 1 77 ? -6.044 3.703 1.765 1.00 97.38 77 ASP A C 1
ATOM 618 O O . ASP A 1 77 ? -5.588 2.566 1.898 1.00 97.38 77 ASP A O 1
ATOM 622 N N . LEU A 1 78 ? -5.707 4.504 0.754 1.00 98.56 78 LEU A N 1
ATOM 623 C CA . LEU A 1 78 ? -4.619 4.245 -0.187 1.00 98.56 78 LEU A CA 1
ATOM 624 C C . LEU A 1 78 ? -3.690 5.461 -0.207 1.00 98.56 78 LEU A C 1
ATOM 626 O O . LEU A 1 78 ? -4.108 6.554 -0.588 1.00 98.56 78 LEU A O 1
ATOM 630 N N . LEU A 1 79 ? -2.434 5.268 0.187 1.00 98.75 79 LEU A N 1
ATOM 631 C CA . LEU A 1 79 ? -1.371 6.251 0.023 1.00 98.75 79 LEU A CA 1
ATOM 632 C C . LEU A 1 79 ? -0.485 5.849 -1.154 1.00 98.75 79 LEU A C 1
ATOM 634 O O . LEU A 1 7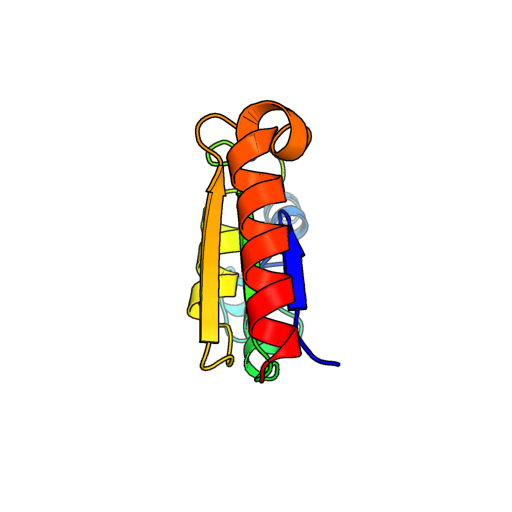9 ? 0.159 4.803 -1.126 1.00 98.75 79 LEU A O 1
ATOM 638 N N . ILE A 1 80 ? -0.414 6.720 -2.156 1.00 98.75 80 ILE A N 1
ATOM 639 C CA . ILE A 1 80 ? 0.522 6.589 -3.271 1.00 98.75 80 ILE A CA 1
ATOM 640 C C . ILE A 1 80 ? 1.700 7.521 -2.994 1.00 98.75 80 ILE A C 1
ATOM 642 O O . ILE A 1 80 ? 1.506 8.723 -2.809 1.00 98.75 80 ILE A O 1
ATOM 646 N N . ILE A 1 81 ? 2.912 6.972 -2.942 1.00 98.75 81 ILE A N 1
ATOM 647 C CA . ILE A 1 81 ? 4.132 7.758 -2.767 1.00 98.75 81 ILE A CA 1
ATOM 648 C C . ILE A 1 81 ? 4.614 8.227 -4.149 1.00 98.75 81 ILE A C 1
ATOM 650 O O . ILE A 1 81 ? 5.003 7.383 -4.966 1.00 98.75 81 ILE A O 1
ATOM 654 N N . PRO A 1 82 ? 4.609 9.545 -4.424 1.00 98.44 82 PRO A N 1
ATOM 655 C CA . PRO A 1 82 ? 4.982 10.071 -5.730 1.00 98.44 82 PRO A CA 1
ATOM 656 C C . PRO A 1 82 ? 6.455 9.792 -6.034 1.00 98.44 82 PRO A C 1
ATOM 658 O O . PRO A 1 82 ? 7.319 9.879 -5.158 1.00 98.44 82 PRO A O 1
ATOM 661 N N . ALA A 1 83 ? 6.741 9.470 -7.292 1.00 97.94 83 ALA A N 1
ATOM 662 C CA . ALA A 1 83 ? 8.072 9.185 -7.815 1.00 97.94 83 ALA A CA 1
ATOM 663 C C . ALA A 1 83 ? 8.875 8.068 -7.111 1.00 97.94 83 ALA A C 1
ATOM 665 O O . ALA A 1 83 ? 10.096 7.965 -7.300 1.00 97.94 83 ALA A O 1
ATOM 666 N N . ALA A 1 84 ? 8.214 7.218 -6.322 1.00 98.44 84 ALA A N 1
ATOM 667 C CA . ALA A 1 84 ? 8.832 6.103 -5.616 1.00 98.44 84 ALA A CA 1
ATOM 668 C C . ALA A 1 84 ? 8.594 4.754 -6.294 1.00 98.44 84 ALA A C 1
ATOM 670 O O . ALA A 1 84 ? 7.516 4.500 -6.824 1.00 98.44 84 ALA A O 1
ATOM 671 N N . GLY A 1 85 ? 9.607 3.897 -6.229 1.00 98.06 85 GLY A N 1
ATOM 672 C CA . GLY A 1 85 ? 9.559 2.492 -6.604 1.00 98.06 85 GLY A CA 1
ATOM 673 C C . GLY A 1 85 ? 9.330 1.573 -5.402 1.00 98.06 85 GLY A C 1
ATOM 674 O O . GLY A 1 85 ? 9.061 2.024 -4.285 1.00 98.06 85 GLY A O 1
ATOM 675 N N . HIS A 1 86 ? 9.480 0.267 -5.624 1.00 97.56 86 HIS A N 1
ATOM 676 C CA . HIS A 1 86 ? 9.199 -0.757 -4.609 1.00 97.56 86 HIS A CA 1
ATOM 677 C C . HIS A 1 86 ? 10.106 -0.651 -3.382 1.00 97.56 86 HIS A C 1
ATOM 679 O O . HIS A 1 86 ? 9.695 -0.909 -2.258 1.00 97.56 86 HIS A O 1
ATOM 685 N N . ASN A 1 87 ? 11.377 -0.324 -3.618 1.00 97.31 87 ASN A N 1
ATOM 686 C CA . ASN A 1 87 ? 12.433 -0.440 -2.613 1.00 97.31 87 ASN A CA 1
ATOM 687 C C . ASN A 1 87 ? 12.817 0.904 -1.981 1.00 97.31 87 ASN A C 1
ATOM 689 O O . ASN A 1 87 ? 13.641 0.933 -1.069 1.00 97.31 87 ASN A O 1
ATOM 693 N N . ASP A 1 88 ? 12.266 2.020 -2.469 1.00 97.81 88 ASP A N 1
ATOM 694 C CA . ASP A 1 88 ? 12.660 3.363 -2.034 1.00 97.81 88 ASP A CA 1
ATOM 695 C C . ASP A 1 88 ? 11.495 4.248 -1.558 1.00 97.81 88 ASP A C 1
ATOM 697 O O . ASP A 1 88 ? 11.744 5.376 -1.127 1.00 97.81 88 ASP A O 1
ATOM 701 N N . LEU A 1 89 ? 10.251 3.745 -1.531 1.00 97.69 89 LEU A N 1
ATOM 702 C CA . LEU A 1 89 ? 9.075 4.517 -1.105 1.00 97.69 89 LEU A CA 1
ATOM 703 C C . LEU A 1 89 ? 9.160 5.074 0.317 1.00 97.69 89 LEU A C 1
ATOM 705 O O . LEU A 1 89 ? 8.753 6.210 0.554 1.00 97.69 89 LEU A O 1
ATOM 709 N N . MET A 1 90 ? 9.759 4.330 1.247 1.00 97.19 90 MET A N 1
ATOM 710 C CA . MET A 1 90 ? 9.967 4.795 2.620 1.00 97.19 90 MET A CA 1
ATOM 711 C C . MET A 1 90 ? 10.976 5.953 2.687 1.00 97.19 90 MET A C 1
ATOM 713 O O . MET A 1 90 ? 10.876 6.814 3.559 1.00 97.19 90 MET A O 1
ATOM 717 N N . ILE A 1 91 ? 11.958 5.979 1.781 1.00 97.69 91 ILE A N 1
ATOM 718 C CA . ILE A 1 91 ? 13.022 6.990 1.767 1.00 97.69 91 ILE A CA 1
ATOM 719 C C . ILE A 1 91 ? 12.549 8.229 1.005 1.00 97.69 91 ILE A C 1
ATOM 721 O O . ILE A 1 91 ? 12.588 9.332 1.543 1.00 97.69 91 ILE A O 1
ATOM 725 N N . LYS A 1 92 ? 12.060 8.057 -0.228 1.00 97.88 92 LYS A N 1
ATOM 726 C CA . LYS A 1 92 ? 11.552 9.159 -1.058 1.00 97.88 92 LYS A CA 1
ATOM 727 C C . LYS A 1 92 ? 10.302 9.804 -0.471 1.00 97.88 92 LYS A C 1
ATOM 729 O O . LYS A 1 92 ? 10.141 11.016 -0.552 1.00 97.88 92 LYS A O 1
ATOM 734 N N . GLY A 1 93 ? 9.434 8.997 0.131 1.00 97.75 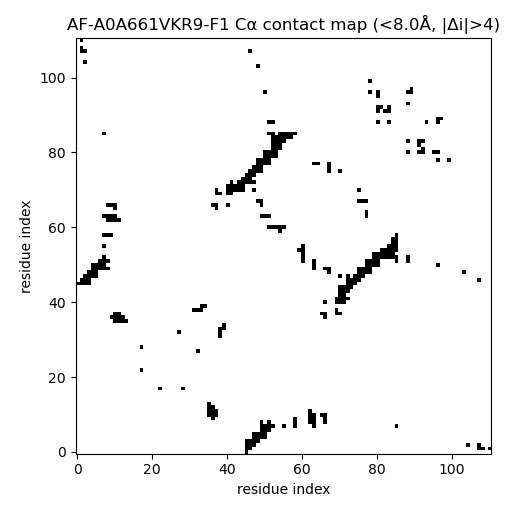93 GLY A N 1
ATOM 735 C CA . GLY A 1 93 ? 8.181 9.428 0.732 1.00 97.75 93 GLY A CA 1
ATOM 736 C C . GLY A 1 93 ? 8.234 9.626 2.237 1.00 97.75 93 GLY A C 1
ATOM 737 O O . GLY A 1 93 ? 7.168 9.611 2.836 1.00 97.75 93 GLY A O 1
ATOM 738 N N . HIS A 1 94 ? 9.411 9.768 2.857 1.00 98.12 94 HIS A N 1
ATOM 739 C CA . HIS A 1 94 ? 9.602 9.684 4.314 1.00 98.12 94 HIS A CA 1
ATOM 740 C C . HIS A 1 94 ? 8.498 10.356 5.148 1.00 98.12 94 HIS A C 1
ATOM 742 O O . HIS A 1 94 ? 7.869 9.711 5.989 1.00 98.12 94 HIS A O 1
ATOM 748 N N . GLU A 1 95 ? 8.217 11.634 4.886 1.00 98.31 95 GLU A N 1
ATOM 749 C CA . GLU A 1 95 ? 7.201 12.391 5.626 1.00 98.31 95 GLU A CA 1
ATOM 750 C C . GLU A 1 95 ? 5.780 11.855 5.399 1.00 98.31 95 GLU A C 1
ATOM 752 O O . GLU A 1 95 ? 5.033 11.667 6.360 1.00 98.31 95 GLU A O 1
ATOM 757 N N . LEU A 1 96 ? 5.416 11.551 4.149 1.00 98.31 96 LEU A N 1
ATOM 758 C CA . LEU A 1 96 ? 4.109 10.988 3.792 1.00 98.31 96 LEU A CA 1
ATOM 759 C C . LEU A 1 96 ? 3.921 9.589 4.389 1.00 98.31 96 LEU A C 1
ATOM 761 O O . LEU A 1 96 ? 2.879 9.293 4.970 1.00 98.31 96 LEU A O 1
ATOM 765 N N . TYR A 1 97 ? 4.945 8.747 4.270 1.00 98.56 97 TYR A N 1
ATOM 766 C CA . TYR A 1 97 ? 4.950 7.354 4.693 1.00 98.56 97 TYR A CA 1
ATOM 767 C C . TYR A 1 97 ? 4.771 7.242 6.213 1.00 98.56 97 TYR A C 1
ATOM 769 O O . TYR A 1 97 ? 3.787 6.675 6.695 1.00 98.56 97 TYR A O 1
ATOM 777 N N . PHE A 1 98 ? 5.674 7.846 6.995 1.00 98.50 98 PHE A N 1
ATOM 778 C CA . PHE A 1 98 ? 5.597 7.779 8.457 1.00 98.50 98 PHE A CA 1
ATOM 779 C C . PHE A 1 98 ? 4.456 8.633 9.018 1.00 98.50 98 PHE A C 1
ATOM 781 O O . PHE A 1 98 ? 3.862 8.265 10.036 1.00 98.50 98 PHE A O 1
ATOM 788 N N . GLY A 1 99 ? 4.102 9.732 8.343 1.00 98.50 99 GLY A N 1
ATOM 789 C CA . GLY A 1 99 ? 2.922 10.533 8.657 1.00 98.50 99 GLY A CA 1
ATOM 790 C C . GLY A 1 99 ? 1.637 9.712 8.575 1.00 98.50 99 GLY A C 1
ATOM 791 O O . GLY A 1 99 ? 0.879 9.671 9.546 1.00 98.50 99 GLY A O 1
ATOM 792 N N . LYS A 1 100 ? 1.434 8.982 7.472 1.00 98.44 100 LYS A N 1
ATOM 793 C CA . LYS A 1 100 ? 0.265 8.115 7.287 1.00 98.44 100 LYS A CA 1
ATOM 794 C C . LYS A 1 100 ? 0.247 6.941 8.260 1.00 98.44 100 LYS A C 1
ATOM 796 O O . LYS A 1 100 ? -0.807 6.661 8.819 1.00 98.44 100 LYS A O 1
ATOM 801 N N . ILE A 1 101 ? 1.383 6.293 8.535 1.00 98.25 101 ILE A N 1
ATOM 802 C CA . ILE A 1 101 ? 1.437 5.228 9.555 1.00 98.25 101 ILE A CA 1
ATOM 803 C C . ILE A 1 101 ? 1.001 5.764 10.919 1.00 98.25 101 ILE A C 1
ATOM 805 O O . ILE A 1 101 ? 0.178 5.146 11.595 1.00 98.25 101 ILE A O 1
ATOM 809 N N . LYS A 1 102 ? 1.530 6.923 11.328 1.00 98.25 102 LYS A N 1
ATOM 810 C CA . LYS A 1 102 ? 1.166 7.550 12.601 1.00 98.25 102 LYS A CA 1
ATOM 811 C C . LYS A 1 102 ? -0.326 7.868 12.656 1.00 98.25 102 LYS A C 1
ATOM 813 O O . LYS A 1 102 ? -0.973 7.528 13.644 1.00 98.25 102 LYS A O 1
ATOM 818 N N . GLU A 1 103 ? -0.855 8.502 11.612 1.00 97.75 103 GLU A N 1
ATOM 819 C CA . GLU A 1 103 ? -2.278 8.820 11.478 1.00 97.75 103 GLU A CA 1
ATOM 820 C C . GLU A 1 103 ? -3.141 7.553 11.599 1.00 97.75 103 GLU A C 1
ATOM 822 O O . GLU A 1 103 ? -4.030 7.484 12.450 1.00 97.75 103 GLU A O 1
ATOM 827 N N . PHE A 1 104 ? -2.821 6.524 10.813 1.00 97.94 104 PHE A N 1
ATOM 828 C CA . PHE A 1 104 ? -3.557 5.266 10.770 1.00 97.94 104 PHE A CA 1
ATOM 829 C C . PHE A 1 104 ? -3.551 4.545 12.121 1.00 97.94 104 P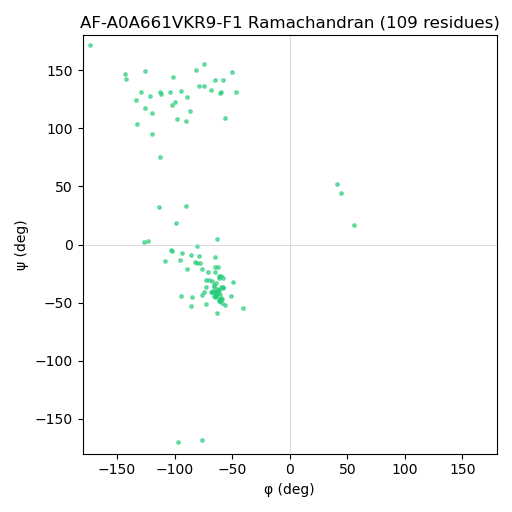HE A C 1
ATOM 831 O O . PHE A 1 104 ? -4.600 4.133 12.609 1.00 97.94 104 PHE A O 1
ATOM 838 N N . VAL A 1 105 ? -2.391 4.429 12.777 1.00 96.69 105 VAL A N 1
ATOM 839 C CA . VAL A 1 105 ? -2.291 3.786 14.098 1.00 96.69 105 VAL A CA 1
ATOM 840 C C . VAL A 1 105 ? -3.109 4.551 15.141 1.00 96.69 105 VAL A C 1
ATOM 842 O O . VAL A 1 105 ? -3.783 3.939 15.969 1.00 96.69 105 VAL A O 1
ATOM 845 N N . GLN A 1 106 ? -3.096 5.885 15.099 1.00 96.00 106 GLN A N 1
ATOM 846 C CA . GLN A 1 106 ? -3.896 6.703 16.011 1.00 96.00 106 GLN A CA 1
ATOM 847 C C . GLN A 1 106 ? -5.404 6.537 15.796 1.00 96.00 106 GLN A C 1
ATOM 849 O O . GLN A 1 106 ? -6.149 6.603 16.772 1.00 96.00 106 GLN A O 1
ATOM 854 N N . GLN A 1 107 ? -5.857 6.340 14.557 1.00 91.81 107 GLN A N 1
ATOM 855 C CA . GLN A 1 107 ? -7.261 6.063 14.238 1.00 91.81 107 GLN A CA 1
ATOM 856 C C . GLN A 1 107 ? -7.649 4.639 14.663 1.00 91.81 107 GLN A C 1
ATOM 858 O O . GLN A 1 107 ? -8.581 4.462 15.446 1.00 91.81 107 GLN A O 1
ATOM 863 N N . ALA A 1 108 ? -6.864 3.637 14.261 1.00 90.50 108 ALA A N 1
ATOM 864 C CA . ALA A 1 108 ? -7.117 2.223 14.534 1.00 90.50 108 ALA A CA 1
ATOM 865 C C . ALA A 1 108 ? -7.146 1.867 16.033 1.00 90.50 108 ALA A C 1
ATOM 867 O O . ALA A 1 108 ? -7.818 0.922 16.435 1.00 90.50 108 ALA A O 1
ATOM 868 N N . LEU A 1 109 ? -6.415 2.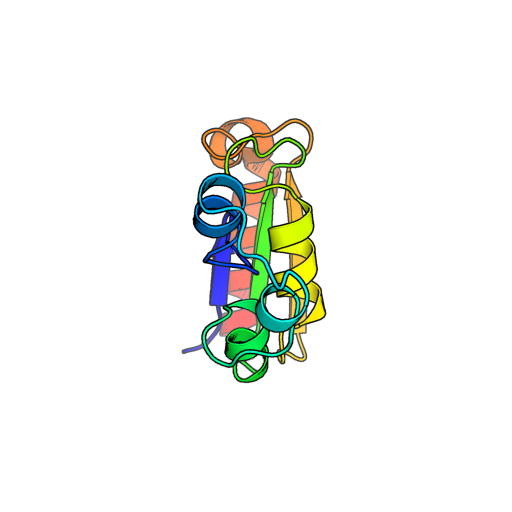601 16.881 1.00 89.50 109 LEU A N 1
ATOM 869 C CA . LEU A 1 109 ? -6.439 2.399 18.337 1.00 89.50 109 LEU A CA 1
ATOM 870 C C . LEU A 1 109 ? -7.618 3.088 19.041 1.00 89.50 109 LEU A C 1
ATOM 872 O O . LEU A 1 109 ? -7.886 2.771 20.199 1.00 89.50 109 LEU A O 1
ATOM 876 N N . LYS A 1 110 ? -8.303 4.026 18.375 1.00 82.81 110 LYS A N 1
ATOM 877 C CA . LYS A 1 110 ? -9.497 4.702 18.909 1.00 82.81 110 LYS A CA 1
ATOM 878 C C . LYS A 1 110 ? -10.800 3.963 18.579 1.00 82.81 110 LYS A C 1
ATOM 880 O O . LYS A 1 110 ? -11.783 4.197 19.277 1.00 82.81 110 LYS A O 1
ATOM 885 N N . ALA A 1 111 ? -10.792 3.111 17.550 1.00 64.94 111 ALA A N 1
ATOM 886 C CA . ALA A 1 111 ? -11.897 2.240 17.135 1.00 64.94 111 ALA A CA 1
ATOM 887 C C . ALA A 1 111 ? -11.942 0.935 17.955 1.00 64.94 111 ALA A C 1
ATOM 889 O O . ALA A 1 111 ? -12.998 0.614 18.536 1.00 64.94 111 ALA A O 1
#

Foldseek 3Di:
DLEEEAEADAQQVCPVVCVVVVDPDVPVSVDLDCVGLLNVQLVPAHAYEYEYECAAPPHHPVRSVSSQVSHNHPHYYYHYQYPDYRPCSCPSVVCVVVVVVVVSVVVSVVD

Secondary structure (DSSP, 8-state):
---EEEES--SSTTHHHHHHH--S-SHHHHS--TTSHHHHGGG--S-EEEEEETT-SSS-HHHHHHHHHH---SSEEEEEETT--TTTHHHHTHHHHHHHHHHHHHHHTT-

Sequence (111 aa):
LKGLIVESGSANNFRRLWSYLKPREREEFLGESPLLNKVKIRAIHIPTCIIHGEYDELLPLEEGMELYQNSGAAEKDLLIIPAAGHNDLMIKGHELYFGKIKEFVQQALKA

Solvent-accessible surface area (backbone atoms only — not comparable to full-atom values): 6105 Å² total; per-residue (Å²): 136,56,58,47,78,43,69,68,42,63,17,57,78,50,56,72,60,46,70,73,64,62,59,95,63,65,63,76,77,70,52,83,47,74,86,27,42,31,47,51,37,38,77,41,55,52,38,33,37,34,37,29,17,58,54,13,81,83,56,51,44,64,26,38,51,43,35,53,71,34,37,41,23,84,50,66,46,77,48,71,26,75,90,9,28,69,90,39,25,66,69,74,22,36,68,63,48,56,48,48,51,53,53,50,53,58,51,34,74,72,109